Protein AF-A0A2N0R2M5-F1 (afdb_monomer)

Sequence (97 aa):
LETVAKYSPNNFCELKIHHITTSDASPDDLESFFICWERRTPKKLLSFTIIGNIEYQLHCGYNSLETLKVIEKYENLGIIKFVTKSKNEGSEEGEQF

pLDDT: mean 79.8, std 16.99, range [37.5, 97.25]

Radius of gyration: 14.02 Å; Cα contacts (8 Å, |Δi|>4): 114; chains: 1; bounding box: 34×24×42 Å

Nearest PDB structures (foldseek):
  5v8f-assembly1_E  TM=4.741E-01  e=2.824E-01  Saccharomyces cerevisiae S288C
  7ok7-assembly6_F  TM=5.080E-01  e=4.486E+00  Mus musculus
  2ksq-assembly1_A  TM=5.257E-01  e=6.659E+00  Saccharomyces cerevisiae
  1s9d-assembly1_A  TM=4.241E-01  e=4.486E+00  Bos taurus

Solvent-accessible surface area (backbone atoms only — not comparable to full-atom values): 5825 Å² total; per-residue (Å²): 105,48,64,55,43,74,69,51,58,79,81,69,40,73,50,77,46,72,60,83,61,95,84,58,83,47,43,67,51,49,49,54,23,51,57,42,39,66,69,33,79,67,73,65,59,29,41,38,31,45,35,23,64,59,73,55,51,61,72,71,43,96,57,25,63,56,34,48,53,49,50,51,54,38,36,76,68,60,46,34,46,82,46,81,40,61,75,81,69,74,88,77,85,78,84,75,134

Organism: NCBI:txid588596

Mean predicted aligned error: 8.37 Å

Structure (mmCIF, N/CA/C/O backbone):
data_AF-A0A2N0R2M5-F1
#
_entry.id   AF-A0A2N0R2M5-F1
#
loop_
_atom_site.group_PDB
_atom_site.id
_atom_site.type_symbol
_atom_site.label_atom_id
_atom_site.label_alt_id
_atom_site.label_comp_id
_atom_site.label_asym_id
_atom_site.label_entity_id
_atom_site.label_seq_id
_atom_site.pdbx_PDB_ins_code
_atom_site.Cartn_x
_atom_site.Cartn_y
_atom_site.Cartn_z
_atom_site.occupancy
_atom_site.B_iso_or_equiv
_atom_site.auth_seq_id
_atom_site.auth_comp_id
_atom_site.auth_asym_id
_atom_site.auth_atom_id
_atom_site.pdbx_PDB_model_num
ATOM 1 N N . LEU A 1 1 ? 0.581 -9.314 -2.719 1.00 83.88 1 LEU A N 1
ATOM 2 C CA . LEU A 1 1 ? 0.471 -8.326 -1.615 1.00 83.88 1 LEU A CA 1
ATOM 3 C C . LEU A 1 1 ? -0.843 -8.426 -0.835 1.00 83.88 1 LEU A C 1
ATOM 5 O O . LEU A 1 1 ? -0.827 -8.230 0.374 1.00 83.88 1 LEU A O 1
ATOM 9 N N . GLU A 1 2 ? -1.963 -8.794 -1.464 1.00 85.50 2 GLU A N 1
ATOM 10 C CA . GLU A 1 2 ? -3.265 -8.914 -0.780 1.00 85.50 2 GLU A CA 1
ATOM 11 C C . GLU A 1 2 ? -3.271 -9.777 0.489 1.00 85.50 2 GLU A C 1
ATOM 13 O O . GLU A 1 2 ? -3.969 -9.447 1.445 1.00 85.50 2 GLU A O 1
ATOM 18 N N . THR A 1 3 ? -2.489 -10.861 0.531 1.00 88.81 3 THR A N 1
ATOM 19 C CA . THR A 1 3 ? -2.365 -11.723 1.719 1.00 88.81 3 THR A CA 1
ATOM 20 C C . THR A 1 3 ? -1.945 -10.927 2.955 1.00 88.81 3 THR A C 1
ATOM 22 O O . THR A 1 3 ? -2.490 -11.141 4.033 1.00 88.81 3 THR A O 1
ATOM 25 N N . VAL A 1 4 ? -1.042 -9.954 2.796 1.00 89.06 4 VAL A N 1
ATOM 26 C CA . VAL A 1 4 ? -0.615 -9.063 3.885 1.00 89.06 4 VAL A CA 1
ATOM 27 C C . VAL A 1 4 ? -1.793 -8.204 4.351 1.00 89.06 4 VAL A C 1
ATOM 29 O O . VAL A 1 4 ? -2.063 -8.108 5.541 1.00 89.06 4 VAL A O 1
ATOM 32 N N . ALA A 1 5 ? -2.565 -7.623 3.432 1.00 89.56 5 ALA A N 1
ATOM 33 C CA . ALA A 1 5 ? -3.732 -6.827 3.813 1.00 89.56 5 ALA A CA 1
ATOM 34 C C . ALA A 1 5 ? -4.813 -7.667 4.525 1.00 89.56 5 ALA A C 1
ATOM 36 O O . ALA A 1 5 ? -5.432 -7.194 5.478 1.00 89.56 5 ALA A O 1
ATOM 37 N N . LYS A 1 6 ? -5.024 -8.914 4.086 1.00 90.00 6 LYS A N 1
ATOM 38 C CA . LYS A 1 6 ? -6.084 -9.801 4.590 1.00 90.00 6 LYS A CA 1
ATOM 39 C C . LYS A 1 6 ? -5.747 -10.456 5.929 1.00 90.00 6 LYS A C 1
ATOM 41 O O . LYS A 1 6 ? -6.631 -10.582 6.769 1.00 90.00 6 LYS A O 1
ATOM 46 N N . TYR A 1 7 ? -4.499 -10.877 6.122 1.00 92.00 7 TYR A N 1
ATOM 47 C CA . TYR A 1 7 ? -4.127 -11.756 7.235 1.00 92.00 7 TYR A CA 1
ATOM 48 C C . TYR A 1 7 ? -3.148 -11.134 8.231 1.00 92.00 7 TYR A C 1
ATOM 50 O O . TYR A 1 7 ? -2.910 -11.726 9.283 1.00 92.00 7 TYR A O 1
ATOM 58 N N . SER A 1 8 ? -2.594 -9.949 7.953 1.00 91.25 8 SER A N 1
ATOM 59 C CA . SER A 1 8 ? -1.730 -9.292 8.932 1.00 91.25 8 SER A CA 1
ATOM 60 C C . SER A 1 8 ? -2.505 -8.876 10.189 1.00 91.25 8 SER A C 1
ATOM 62 O O . SER A 1 8 ? -3.654 -8.426 10.089 1.00 91.25 8 SER A O 1
ATOM 64 N N . PRO A 1 9 ? -1.861 -8.926 11.369 1.00 91.62 9 PRO A N 1
ATOM 65 C CA . PRO A 1 9 ? -2.435 -8.457 12.624 1.00 91.62 9 PRO A CA 1
ATOM 66 C C . PRO A 1 9 ? -2.974 -7.020 12.565 1.00 91.62 9 PRO A C 1
ATOM 68 O O . PRO A 1 9 ? -2.480 -6.173 11.819 1.00 91.62 9 PRO A O 1
ATOM 71 N N . ASN A 1 10 ? -3.940 -6.697 13.425 1.00 89.38 10 ASN A N 1
ATOM 72 C CA . ASN A 1 10 ? -4.566 -5.366 13.487 1.00 89.38 10 ASN A CA 1
ATOM 73 C C . ASN A 1 10 ? -3.599 -4.230 13.876 1.00 89.38 10 ASN A C 1
ATOM 75 O O . ASN A 1 10 ? -3.909 -3.051 13.696 1.00 89.38 10 ASN A O 1
ATOM 79 N N . ASN A 1 11 ? -2.437 -4.546 14.450 1.00 90.31 11 ASN A N 1
ATOM 80 C CA . ASN A 1 11 ? -1.369 -3.584 14.730 1.00 90.31 11 ASN A CA 1
ATOM 81 C C . ASN A 1 11 ? -0.386 -3.403 13.565 1.00 90.31 11 ASN A C 1
ATOM 83 O O . ASN A 1 11 ? 0.389 -2.457 13.601 1.00 90.31 11 ASN A O 1
ATOM 87 N N . PHE A 1 12 ? -0.455 -4.234 12.524 1.00 93.38 12 PHE A N 1
ATOM 88 C CA . PHE A 1 12 ? 0.380 -4.101 11.338 1.00 93.38 12 PHE A CA 1
ATOM 89 C C . PHE A 1 12 ? -0.010 -2.849 10.545 1.00 93.38 12 PHE A C 1
ATOM 91 O O . PHE A 1 12 ? -1.125 -2.765 10.017 1.00 93.38 12 PHE A O 1
ATOM 98 N N . CYS A 1 13 ? 0.909 -1.889 10.466 1.00 93.25 13 CYS A N 1
ATOM 99 C CA . CYS A 1 13 ? 0.722 -0.610 9.779 1.00 93.25 13 CYS A CA 1
ATOM 100 C C . CYS A 1 13 ? 1.948 -0.151 8.980 1.00 93.25 13 CYS A C 1
ATOM 102 O O . CYS A 1 13 ? 1.947 0.970 8.485 1.00 93.25 13 CYS A O 1
ATOM 104 N N . GLU A 1 14 ? 2.973 -0.990 8.825 1.00 94.50 14 GLU A N 1
ATOM 105 C CA . GLU A 1 14 ? 4.173 -0.663 8.055 1.00 94.50 14 GLU A CA 1
ATOM 106 C C . GLU A 1 14 ? 4.505 -1.785 7.072 1.00 94.50 14 GLU A C 1
ATOM 108 O O . GLU A 1 14 ? 4.550 -2.952 7.451 1.00 94.50 14 GLU A O 1
ATOM 113 N N . LEU A 1 15 ? 4.757 -1.425 5.814 1.00 91.75 15 LEU A N 1
ATOM 114 C CA . LEU A 1 15 ? 5.218 -2.330 4.771 1.00 91.75 15 LEU A CA 1
ATOM 115 C C . LEU A 1 15 ? 6.408 -1.704 4.041 1.00 91.75 15 LEU A C 1
ATOM 117 O O . LEU A 1 15 ? 6.296 -0.629 3.451 1.00 91.75 15 LEU A O 1
ATOM 121 N N . LYS A 1 16 ? 7.536 -2.415 4.052 1.00 89.75 16 LYS A N 1
ATOM 122 C CA . LYS A 1 16 ? 8.759 -2.056 3.332 1.00 89.75 16 LYS A CA 1
ATOM 123 C C . LYS A 1 16 ? 8.967 -3.045 2.189 1.00 89.75 16 LYS A C 1
ATOM 125 O O . LYS A 1 16 ? 9.064 -4.245 2.433 1.00 89.75 16 LYS A O 1
ATOM 130 N N . ILE A 1 17 ? 9.031 -2.555 0.955 1.00 83.50 17 ILE A N 1
ATOM 131 C CA . ILE A 1 17 ? 9.369 -3.357 -0.223 1.00 83.50 17 ILE A CA 1
ATOM 132 C C . ILE A 1 17 ? 10.815 -3.062 -0.601 1.00 83.50 17 ILE A C 1
ATOM 134 O O . ILE A 1 17 ? 11.179 -1.923 -0.888 1.00 83.50 17 ILE A O 1
ATOM 138 N N . HIS A 1 18 ? 11.644 -4.102 -0.592 1.00 79.19 18 HIS A N 1
ATOM 139 C CA . HIS A 1 18 ? 13.002 -4.034 -1.111 1.00 79.19 18 HIS A CA 1
ATOM 140 C C . HIS A 1 18 ? 12.968 -4.372 -2.597 1.00 79.19 18 HIS A C 1
ATOM 142 O O . HIS A 1 18 ? 12.807 -5.532 -2.973 1.00 79.19 18 HIS A O 1
ATOM 148 N N . HIS A 1 19 ? 13.135 -3.352 -3.430 1.00 69.00 19 HIS A N 1
ATOM 149 C CA . HIS A 1 19 ? 13.115 -3.488 -4.879 1.00 69.00 19 HIS A CA 1
ATOM 150 C C . HIS A 1 19 ? 14.488 -3.999 -5.333 1.00 69.00 19 HIS A C 1
ATOM 152 O O . HIS A 1 19 ? 15.428 -3.233 -5.567 1.00 69.00 19 HIS A O 1
ATOM 158 N N . ILE A 1 20 ? 14.621 -5.329 -5.371 1.00 54.44 20 ILE A N 1
ATOM 159 C CA . ILE A 1 20 ? 15.873 -6.039 -5.677 1.00 54.44 20 ILE A CA 1
ATOM 160 C C . ILE A 1 20 ? 15.976 -6.357 -7.184 1.00 54.44 20 ILE A C 1
ATOM 162 O O . ILE A 1 20 ? 17.095 -6.455 -7.683 1.00 54.44 20 ILE A O 1
ATOM 166 N N . THR A 1 21 ? 14.862 -6.467 -7.936 1.00 51.16 21 THR A N 1
ATOM 167 C CA . THR A 1 21 ? 14.863 -6.828 -9.380 1.00 51.16 21 THR A CA 1
ATOM 168 C C . THR A 1 21 ? 13.691 -6.218 -10.175 1.00 51.16 21 THR A C 1
ATOM 170 O O . THR A 1 21 ? 12.887 -5.492 -9.621 1.00 51.16 21 THR A O 1
ATOM 173 N N . THR A 1 22 ? 13.588 -6.488 -11.484 1.00 52.78 22 THR A N 1
ATOM 174 C CA . THR A 1 22 ? 12.533 -5.997 -12.407 1.00 52.78 22 THR A CA 1
ATOM 175 C C . THR A 1 22 ? 11.162 -6.677 -12.248 1.00 52.78 22 THR A C 1
ATOM 177 O O . THR A 1 22 ? 10.239 -6.360 -12.992 1.00 52.78 22 THR A O 1
ATOM 180 N N . SER A 1 23 ? 11.026 -7.614 -11.304 1.00 54.03 23 SER A N 1
ATOM 181 C CA . SER A 1 23 ? 9.803 -8.381 -11.006 1.00 54.03 23 SER A CA 1
ATOM 182 C C . SER A 1 23 ? 9.023 -7.789 -9.822 1.00 54.03 23 SER A C 1
ATOM 184 O O . SER A 1 23 ? 8.413 -8.512 -9.029 1.00 54.03 23 SER A O 1
ATOM 186 N N . ASP A 1 24 ? 9.095 -6.478 -9.657 1.00 63.78 24 ASP A N 1
ATOM 187 C CA . ASP A 1 24 ? 8.409 -5.789 -8.577 1.00 63.78 24 ASP A CA 1
ATOM 188 C C . ASP A 1 24 ? 6.896 -5.713 -8.833 1.00 63.78 24 ASP A C 1
ATOM 190 O O . ASP A 1 24 ? 6.433 -5.895 -9.961 1.00 63.78 24 ASP A O 1
ATOM 194 N N . ALA A 1 25 ? 6.123 -5.519 -7.757 1.00 70.00 25 ALA A N 1
ATOM 195 C CA . ALA A 1 25 ? 4.661 -5.515 -7.801 1.00 70.00 25 ALA A CA 1
ATOM 196 C C . ALA A 1 25 ? 4.149 -4.606 -8.928 1.00 70.00 25 ALA A C 1
ATOM 198 O O . ALA A 1 25 ? 4.541 -3.438 -9.016 1.00 70.00 25 ALA A O 1
ATOM 199 N N . SER A 1 26 ? 3.278 -5.146 -9.784 1.00 81.75 26 SER A N 1
ATOM 200 C CA . SER A 1 26 ? 2.684 -4.363 -10.864 1.00 81.75 26 SER A CA 1
ATOM 201 C C . SER A 1 26 ? 1.816 -3.226 -10.296 1.00 81.75 26 SER A C 1
ATOM 203 O O . SER A 1 26 ? 1.358 -3.315 -9.148 1.00 81.75 26 SER A O 1
ATOM 205 N N . PRO A 1 27 ? 1.550 -2.163 -11.078 1.00 85.12 27 PRO A N 1
ATOM 206 C CA . PRO A 1 27 ? 0.600 -1.126 -10.680 1.00 85.12 27 PRO A CA 1
ATOM 207 C C . PRO A 1 27 ? -0.754 -1.717 -10.252 1.00 85.12 27 PRO A C 1
ATOM 209 O O . PRO A 1 27 ? -1.304 -1.309 -9.231 1.00 85.12 27 PRO A O 1
ATOM 212 N N . ASP A 1 28 ? -1.235 -2.741 -10.964 1.00 89.25 28 ASP A N 1
ATOM 213 C CA . ASP A 1 28 ? -2.494 -3.437 -10.671 1.00 89.25 28 ASP A CA 1
ATOM 214 C C . ASP A 1 28 ? -2.446 -4.234 -9.356 1.00 89.25 28 ASP A C 1
ATOM 216 O O . ASP A 1 28 ? -3.418 -4.250 -8.591 1.00 89.25 28 ASP A O 1
ATOM 220 N N . ASP A 1 29 ? -1.309 -4.867 -9.047 1.00 88.56 29 ASP A N 1
ATOM 221 C CA . ASP A 1 29 ? -1.110 -5.565 -7.772 1.00 88.56 29 ASP A CA 1
ATOM 222 C C . ASP A 1 29 ? -1.104 -4.588 -6.591 1.00 88.56 29 ASP A C 1
ATOM 224 O O . ASP A 1 29 ? -1.632 -4.903 -5.517 1.00 88.56 29 ASP A O 1
ATOM 228 N N . LEU A 1 30 ? -0.501 -3.407 -6.772 1.00 90.06 30 LEU A N 1
ATOM 229 C CA . LEU A 1 30 ? -0.478 -2.342 -5.768 1.00 90.06 30 LEU A CA 1
ATOM 230 C C . LEU A 1 30 ? -1.863 -1.726 -5.575 1.00 90.06 30 LEU A C 1
ATOM 232 O O . LEU A 1 30 ? -2.298 -1.570 -4.437 1.00 90.06 30 LEU A O 1
ATOM 236 N N . GLU A 1 31 ? -2.579 -1.448 -6.663 1.00 94.19 31 GLU A N 1
ATOM 237 C CA . GLU A 1 31 ? -3.960 -0.964 -6.634 1.00 94.19 31 GLU A CA 1
ATOM 238 C C . GLU A 1 31 ? -4.852 -1.948 -5.858 1.00 94.19 31 GLU A C 1
ATOM 240 O O . GLU A 1 31 ? -5.511 -1.574 -4.885 1.00 94.19 31 GLU A O 1
ATOM 245 N N . SER A 1 32 ? -4.797 -3.235 -6.211 1.00 94.25 32 SER A N 1
ATOM 246 C CA . SER A 1 32 ? -5.565 -4.293 -5.539 1.00 94.25 32 SER A CA 1
ATOM 247 C C . SER A 1 32 ? -5.197 -4.418 -4.057 1.00 94.25 32 SER A C 1
ATOM 249 O O . SER A 1 32 ? -6.065 -4.584 -3.190 1.00 94.25 32 SER A O 1
ATOM 251 N N . PHE A 1 33 ? -3.907 -4.287 -3.736 1.00 93.94 33 PHE A N 1
ATOM 252 C CA . PHE A 1 33 ? -3.430 -4.270 -2.360 1.00 93.94 33 PHE A CA 1
ATOM 253 C C . PHE A 1 33 ? -3.967 -3.078 -1.561 1.00 93.94 33 PHE A C 1
ATOM 255 O O . PHE A 1 33 ? -4.461 -3.292 -0.452 1.00 93.94 33 PHE A O 1
ATOM 262 N N . PHE A 1 34 ? -3.916 -1.854 -2.091 1.00 94.94 34 PHE A N 1
ATOM 263 C CA . PHE A 1 34 ? -4.397 -0.668 -1.379 1.00 94.94 34 PHE A CA 1
ATOM 264 C C . PHE A 1 34 ? -5.919 -0.683 -1.186 1.00 94.94 34 PHE A C 1
ATOM 266 O O . PHE A 1 34 ? -6.386 -0.331 -0.103 1.00 94.94 34 PHE A O 1
ATOM 273 N N . ILE A 1 35 ? -6.687 -1.210 -2.149 1.00 95.25 35 ILE A N 1
ATOM 274 C CA . ILE A 1 35 ? -8.131 -1.464 -1.982 1.00 95.25 35 ILE A CA 1
ATOM 275 C C . ILE A 1 35 ? -8.380 -2.453 -0.837 1.00 95.25 35 ILE A C 1
ATOM 277 O O . ILE A 1 35 ? -9.265 -2.251 0.000 1.00 95.25 35 ILE A O 1
ATOM 281 N N . CYS A 1 36 ? -7.608 -3.543 -0.774 1.00 94.19 36 CYS A N 1
ATOM 282 C CA .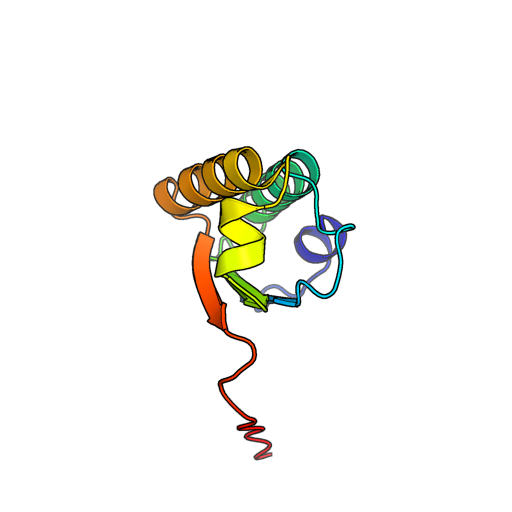 CYS A 1 36 ? -7.708 -4.487 0.339 1.00 94.19 36 CYS A CA 1
ATOM 283 C C . CYS A 1 36 ? -7.326 -3.827 1.669 1.00 94.19 36 CYS A C 1
ATOM 285 O O . CYS A 1 36 ? -7.953 -4.103 2.691 1.00 94.19 36 CYS A O 1
ATOM 287 N N . TRP A 1 37 ? -6.316 -2.957 1.658 1.00 95.19 37 TRP A N 1
ATOM 288 C CA . TRP A 1 37 ? -5.844 -2.255 2.842 1.00 95.19 37 TRP A CA 1
ATOM 289 C C . TRP A 1 37 ? -6.881 -1.273 3.398 1.00 95.19 37 TRP A C 1
ATOM 291 O O . TRP A 1 37 ? -7.155 -1.288 4.597 1.00 95.19 37 TRP A O 1
ATOM 301 N N . GLU A 1 38 ? -7.517 -0.476 2.536 1.00 94.06 38 GLU A N 1
ATOM 302 C CA . GLU A 1 38 ? -8.585 0.466 2.901 1.00 94.06 38 GLU A CA 1
ATOM 303 C C . GLU A 1 38 ? -9.757 -0.227 3.623 1.00 94.06 38 GLU A C 1
ATOM 305 O O . GLU A 1 38 ? -10.392 0.338 4.520 1.00 94.06 38 GLU A O 1
ATOM 310 N N . ARG A 1 39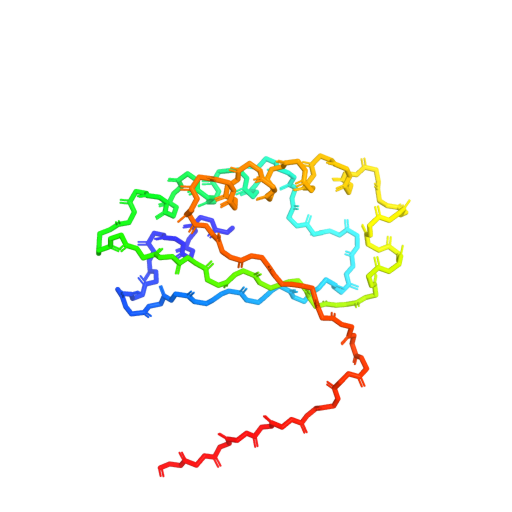 ? -10.030 -1.483 3.252 1.00 92.81 39 ARG A N 1
ATOM 311 C CA . ARG A 1 39 ? -11.115 -2.308 3.803 1.00 92.81 39 ARG A CA 1
ATOM 312 C C . ARG A 1 39 ? -10.781 -2.965 5.145 1.00 92.81 39 ARG A C 1
ATOM 314 O O . ARG A 1 39 ? -11.657 -3.601 5.733 1.00 92.81 39 ARG A O 1
ATOM 321 N N . ARG A 1 40 ? -9.549 -2.838 5.651 1.00 92.88 40 ARG A N 1
ATOM 322 C CA . ARG A 1 40 ? -9.154 -3.443 6.932 1.00 92.88 40 ARG A CA 1
ATOM 323 C C . ARG A 1 40 ? -9.906 -2.815 8.102 1.00 92.88 40 ARG A C 1
ATOM 325 O O . ARG A 1 40 ? -10.189 -1.619 8.131 1.00 92.88 40 ARG A O 1
ATOM 332 N N . THR A 1 41 ? -10.187 -3.644 9.103 1.00 90.38 41 THR A N 1
ATOM 333 C CA . THR A 1 41 ? -10.732 -3.218 10.395 1.00 90.38 41 THR A CA 1
ATOM 334 C C . THR A 1 41 ? -9.761 -3.653 11.496 1.00 90.38 41 THR A C 1
ATOM 336 O O . THR A 1 41 ? -9.530 -4.853 11.630 1.00 90.38 41 THR A O 1
ATOM 339 N N . PRO A 1 42 ? -9.189 -2.726 12.284 1.00 87.69 42 PRO A N 1
ATOM 340 C CA . PRO A 1 42 ? -9.387 -1.275 12.236 1.00 87.69 42 PRO A CA 1
ATOM 341 C C . PRO A 1 42 ? -8.725 -0.625 11.010 1.00 87.69 42 PRO A C 1
ATOM 343 O O . PRO A 1 42 ? -7.671 -1.074 10.557 1.00 87.69 42 PRO A O 1
ATOM 346 N N . LYS A 1 43 ? -9.317 0.471 10.516 1.00 88.81 43 LYS A N 1
ATOM 347 C CA . LYS A 1 43 ? -8.701 1.304 9.475 1.00 88.81 43 LYS A CA 1
ATOM 348 C C . LYS A 1 43 ? -7.459 1.984 10.046 1.00 88.81 43 LYS A C 1
ATOM 350 O O . LYS A 1 43 ? -7.550 2.697 11.045 1.00 88.81 43 LYS A O 1
ATOM 355 N N . LYS A 1 44 ? -6.303 1.754 9.423 1.00 91.25 44 LYS A N 1
ATOM 356 C CA . LYS A 1 44 ? -5.020 2.356 9.804 1.00 91.25 44 LYS A CA 1
ATOM 357 C C . LYS A 1 44 ? -4.281 2.848 8.573 1.00 91.25 44 LYS A C 1
ATOM 359 O O . LYS A 1 44 ? -4.242 2.148 7.563 1.00 91.25 44 LYS A O 1
ATOM 364 N N . LEU A 1 45 ? -3.659 4.015 8.705 1.00 95.25 45 LEU A N 1
ATOM 365 C CA . LEU A 1 45 ? -2.728 4.543 7.716 1.00 95.25 45 LEU A CA 1
ATOM 366 C C . LEU A 1 45 ? -1.568 3.553 7.534 1.00 95.25 45 LEU A C 1
ATOM 368 O O . LEU A 1 45 ? -0.946 3.150 8.521 1.00 95.25 45 LEU A O 1
ATOM 372 N N . LEU A 1 46 ? -1.296 3.152 6.293 1.00 96.12 46 LEU A N 1
ATOM 373 C CA . LEU A 1 46 ? -0.130 2.334 5.968 1.00 96.12 46 LEU A CA 1
ATOM 374 C C . LEU A 1 46 ? 1.102 3.220 5.791 1.00 96.12 46 LEU A C 1
ATOM 376 O O . LEU A 1 46 ? 1.131 4.065 4.905 1.00 96.12 46 LEU A O 1
ATOM 380 N N . SER A 1 47 ? 2.155 2.971 6.556 1.00 95.94 47 SER A N 1
ATOM 381 C CA . SER A 1 47 ? 3.503 3.419 6.212 1.00 95.94 47 SER A CA 1
ATOM 382 C C . SER A 1 47 ? 4.035 2.517 5.097 1.00 95.94 47 SER A C 1
ATOM 384 O O . SER A 1 47 ? 4.341 1.349 5.340 1.00 95.94 47 SER A O 1
ATOM 386 N N . PHE A 1 48 ? 4.080 3.021 3.865 1.00 92.50 48 PHE A N 1
ATOM 387 C CA . PHE A 1 48 ? 4.535 2.274 2.695 1.00 92.50 48 PHE A CA 1
ATOM 388 C C . PHE A 1 48 ? 5.899 2.799 2.256 1.00 92.50 48 PHE A C 1
ATOM 390 O O . PHE A 1 48 ? 6.037 3.968 1.908 1.00 92.50 48 PHE A O 1
ATOM 397 N N . THR A 1 49 ? 6.926 1.952 2.301 1.00 89.69 49 THR A N 1
ATOM 398 C CA . THR A 1 49 ? 8.291 2.350 1.936 1.00 89.69 49 THR A CA 1
ATOM 399 C C . THR A 1 49 ? 8.840 1.483 0.815 1.00 89.69 49 THR A C 1
ATOM 401 O O . THR A 1 49 ? 8.816 0.258 0.923 1.00 89.69 49 THR A O 1
ATOM 404 N N . ILE A 1 50 ? 9.407 2.105 -0.219 1.00 84.81 50 ILE A N 1
ATOM 405 C CA . ILE A 1 50 ? 10.197 1.407 -1.241 1.00 84.81 50 ILE A CA 1
ATOM 406 C C . ILE A 1 50 ? 11.679 1.685 -0.987 1.00 84.81 50 ILE A C 1
ATOM 408 O O . ILE A 1 50 ? 12.093 2.835 -0.826 1.00 84.81 50 ILE A O 1
ATOM 412 N N . ILE A 1 51 ? 12.472 0.616 -0.915 1.00 84.56 51 ILE A N 1
ATOM 413 C CA . ILE A 1 51 ? 13.903 0.659 -0.615 1.00 84.56 51 ILE A CA 1
ATOM 414 C C . ILE A 1 51 ? 14.684 0.144 -1.825 1.00 84.56 51 ILE A C 1
ATOM 416 O O . ILE A 1 51 ? 14.528 -1.013 -2.223 1.00 84.56 51 ILE A O 1
ATOM 420 N N . GLY A 1 52 ? 15.572 0.971 -2.382 1.00 78.06 52 GLY A N 1
ATOM 421 C CA . GLY A 1 52 ? 16.496 0.556 -3.438 1.00 78.06 52 GLY A CA 1
ATOM 422 C C . GLY A 1 52 ? 17.135 1.714 -4.209 1.00 78.06 52 GLY A C 1
ATOM 423 O O . GLY A 1 52 ? 17.348 2.789 -3.655 1.00 78.06 52 GLY A O 1
ATOM 424 N N . ASN A 1 53 ? 17.527 1.482 -5.467 1.00 73.56 53 ASN A N 1
ATOM 425 C CA . ASN A 1 53 ? 18.110 2.528 -6.311 1.00 73.56 53 ASN A CA 1
ATOM 426 C C . ASN A 1 53 ? 16.989 3.373 -6.935 1.00 73.56 53 ASN A C 1
ATOM 428 O O . ASN A 1 53 ? 16.438 3.022 -7.977 1.00 73.56 53 ASN A O 1
ATOM 432 N N . ILE A 1 54 ? 16.672 4.478 -6.262 1.00 64.31 54 ILE A N 1
ATOM 433 C CA . ILE A 1 54 ? 15.563 5.385 -6.581 1.00 64.31 54 ILE A CA 1
ATOM 434 C C . ILE A 1 54 ? 15.648 5.917 -8.021 1.00 64.31 54 ILE A C 1
ATOM 436 O O . ILE A 1 54 ? 14.633 5.985 -8.710 1.00 64.31 54 ILE A O 1
ATOM 440 N N . GLU A 1 55 ? 16.850 6.241 -8.500 1.00 62.34 55 GLU A N 1
ATOM 441 C CA . GLU A 1 55 ? 17.063 6.835 -9.825 1.00 62.34 55 GLU A CA 1
ATOM 442 C C . GLU A 1 55 ? 16.728 5.840 -10.946 1.00 62.34 55 GLU A C 1
ATOM 444 O O . GLU A 1 55 ? 16.053 6.181 -11.914 1.00 62.34 55 GLU A O 1
ATOM 449 N N . TYR A 1 56 ? 17.089 4.567 -10.761 1.00 62.91 56 TYR A N 1
ATOM 450 C CA . TYR A 1 56 ? 16.714 3.495 -11.684 1.00 62.91 56 TYR A CA 1
ATOM 451 C C . TYR A 1 56 ? 15.223 3.126 -11.579 1.00 62.91 56 TYR A C 1
ATOM 453 O O . TYR A 1 56 ? 14.581 2.812 -12.579 1.00 62.91 56 TYR A O 1
ATOM 461 N N . GLN A 1 57 ? 14.654 3.182 -10.374 1.00 61.12 57 GLN A N 1
ATOM 462 C CA . GLN A 1 57 ? 13.276 2.756 -10.102 1.00 61.12 57 GLN A CA 1
ATOM 463 C C . GLN A 1 57 ? 12.225 3.750 -10.594 1.00 61.12 57 GLN A C 1
ATOM 465 O O . GLN A 1 57 ? 11.196 3.331 -11.118 1.00 61.12 57 GLN A O 1
ATOM 470 N N . LEU A 1 58 ? 12.477 5.054 -10.458 1.00 60.25 58 LEU A N 1
ATOM 471 C CA . LEU A 1 58 ? 11.547 6.092 -10.906 1.00 60.25 58 LEU A CA 1
ATOM 472 C C . LEU A 1 58 ? 11.630 6.323 -12.420 1.00 60.25 58 LEU A C 1
ATOM 474 O O . LEU A 1 58 ? 10.600 6.559 -13.051 1.00 60.25 58 LEU A O 1
ATOM 478 N N . HIS A 1 59 ? 12.824 6.222 -13.016 1.00 56.41 59 HIS A N 1
ATOM 479 C CA . HIS A 1 59 ? 13.053 6.689 -14.387 1.00 56.41 59 HIS A CA 1
ATOM 480 C C . HIS A 1 59 ? 13.253 5.594 -15.446 1.00 56.41 59 HIS A C 1
ATOM 482 O O . HIS A 1 59 ? 13.058 5.886 -16.624 1.00 56.41 59 HIS A O 1
ATOM 488 N N . CYS A 1 60 ? 13.604 4.355 -15.078 1.00 53.53 60 CYS A N 1
ATOM 489 C CA . CYS A 1 60 ? 13.998 3.332 -16.063 1.00 53.53 60 CYS A CA 1
ATOM 490 C C . CYS A 1 60 ? 13.020 2.150 -16.214 1.00 53.53 60 CYS A C 1
ATOM 492 O O . CYS A 1 60 ? 13.257 1.278 -17.051 1.00 53.53 60 CYS A O 1
ATOM 494 N N . GLY A 1 61 ? 11.929 2.088 -15.442 1.00 59.25 61 GLY A N 1
ATOM 495 C CA . GLY A 1 61 ? 10.936 1.010 -15.528 1.00 59.25 61 GLY A CA 1
ATOM 496 C C . GLY A 1 61 ? 9.717 1.386 -16.377 1.00 59.25 61 GLY A C 1
ATOM 497 O O . GLY A 1 61 ? 9.096 2.409 -16.124 1.00 59.25 61 GLY A O 1
ATOM 498 N N . TYR A 1 62 ? 9.304 0.537 -17.327 1.00 50.81 62 TYR A N 1
ATOM 499 C CA . TYR A 1 62 ? 8.090 0.742 -18.148 1.00 50.81 62 TYR A CA 1
ATOM 500 C C . TYR A 1 62 ? 6.816 0.958 -17.299 1.00 50.81 62 TYR A C 1
ATOM 502 O O . TYR A 1 62 ? 5.931 1.709 -17.692 1.00 50.81 62 TYR A O 1
ATOM 510 N N . ASN A 1 63 ? 6.777 0.385 -16.090 1.00 64.38 63 ASN A N 1
ATOM 511 C CA . ASN A 1 63 ? 5.659 0.495 -15.147 1.00 64.38 63 ASN A CA 1
ATOM 512 C C . ASN A 1 63 ? 5.864 1.567 -14.057 1.00 64.38 63 ASN A C 1
ATOM 514 O O . ASN A 1 63 ? 4.997 1.729 -13.201 1.00 64.38 63 ASN A O 1
ATOM 518 N N . SER A 1 64 ? 6.990 2.297 -14.042 1.00 71.81 64 SER A N 1
ATOM 519 C CA . SER A 1 64 ? 7.322 3.196 -12.924 1.00 71.81 64 SER A CA 1
ATOM 520 C C . SER A 1 64 ? 6.344 4.366 -12.808 1.00 71.81 64 SER A C 1
ATOM 522 O O . SER A 1 64 ? 5.898 4.690 -11.709 1.00 71.81 64 SER A O 1
ATOM 524 N N . LEU A 1 65 ? 5.944 4.962 -13.935 1.00 78.56 65 LEU A N 1
ATOM 525 C CA . LEU A 1 65 ? 5.003 6.084 -13.952 1.00 78.56 65 LEU A CA 1
ATOM 526 C C . LEU A 1 65 ? 3.597 5.671 -13.493 1.00 78.56 65 LEU A C 1
ATOM 528 O O . LEU A 1 65 ? 2.940 6.420 -12.775 1.00 78.56 65 LEU A O 1
ATOM 532 N N . GLU A 1 66 ? 3.124 4.498 -13.910 1.00 84.50 66 GLU A N 1
ATOM 533 C CA . GLU A 1 66 ? 1.812 3.978 -13.508 1.00 84.50 66 GLU A CA 1
ATOM 534 C C . GLU A 1 66 ? 1.794 3.608 -12.026 1.00 84.50 66 GLU A C 1
ATOM 536 O O . GLU A 1 66 ? 0.886 4.019 -11.305 1.00 84.50 66 GLU A O 1
ATOM 541 N N . THR A 1 67 ? 2.845 2.943 -11.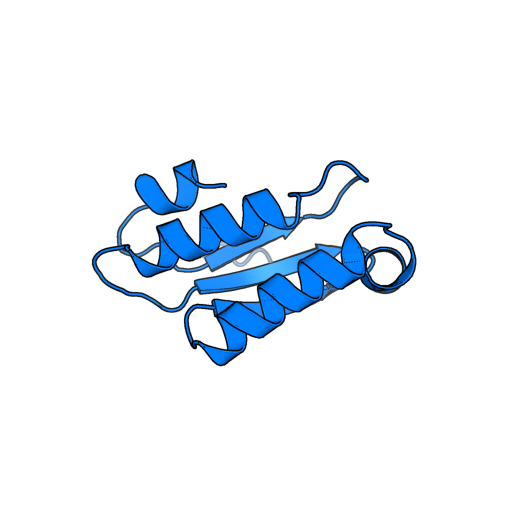544 1.00 84.44 67 THR A N 1
ATOM 542 C CA . THR A 1 67 ? 3.029 2.657 -10.118 1.00 84.44 67 THR A CA 1
ATOM 543 C C . THR A 1 67 ? 3.014 3.938 -9.282 1.00 84.44 67 THR A C 1
ATOM 545 O O . THR A 1 67 ? 2.332 3.989 -8.259 1.00 84.44 67 THR A O 1
ATOM 548 N N . LEU A 1 68 ? 3.702 5.000 -9.720 1.00 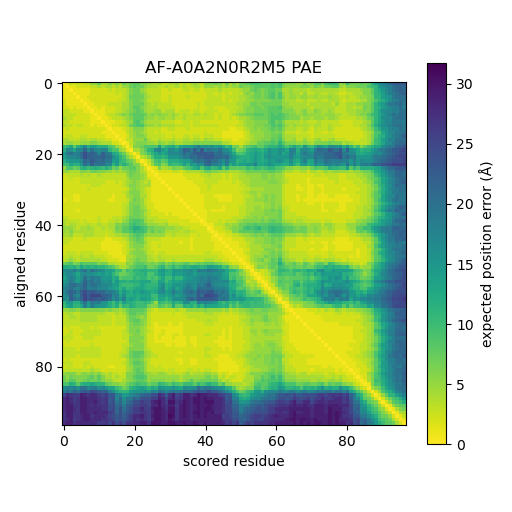84.69 68 LEU A N 1
ATOM 549 C CA . LEU A 1 68 ? 3.696 6.285 -9.013 1.00 84.69 68 LEU A CA 1
ATOM 550 C C . LEU A 1 68 ? 2.312 6.929 -8.974 1.00 84.69 68 LEU A C 1
ATOM 552 O O . LEU A 1 68 ? 1.921 7.426 -7.924 1.00 84.69 68 LEU A O 1
ATOM 556 N N . LYS A 1 69 ? 1.549 6.876 -10.071 1.00 90.44 69 LYS A N 1
ATOM 557 C CA . LYS A 1 69 ? 0.169 7.390 -10.100 1.00 90.44 69 LYS A CA 1
ATOM 558 C C . LYS A 1 69 ? -0.734 6.657 -9.113 1.00 90.44 69 LYS A C 1
ATOM 560 O O . LYS A 1 69 ? -1.553 7.290 -8.450 1.00 90.44 69 LYS A O 1
ATOM 565 N N . VAL A 1 70 ? -0.588 5.335 -9.006 1.00 92.50 70 VAL A N 1
ATOM 566 C CA . VAL A 1 70 ? -1.315 4.536 -8.011 1.00 92.50 70 VAL A CA 1
ATOM 567 C C . VAL A 1 70 ? -0.910 4.977 -6.602 1.00 92.50 70 VAL A C 1
ATOM 569 O O . VAL A 1 70 ? -1.773 5.306 -5.794 1.00 92.50 70 VAL A O 1
ATOM 572 N N . ILE A 1 71 ? 0.388 5.063 -6.308 1.00 91.31 71 ILE A N 1
ATOM 573 C CA . ILE A 1 71 ? 0.883 5.497 -4.992 1.00 91.31 71 ILE A CA 1
ATOM 574 C C . ILE A 1 71 ? 0.358 6.897 -4.631 1.00 91.31 71 ILE A C 1
ATOM 576 O O . ILE A 1 71 ? -0.229 7.068 -3.564 1.00 91.31 71 ILE A O 1
ATOM 580 N N . GLU A 1 72 ? 0.488 7.872 -5.533 1.00 92.94 72 GLU A N 1
ATOM 581 C CA . GLU A 1 72 ? 0.029 9.252 -5.334 1.00 92.94 72 GLU A CA 1
ATOM 582 C C . GLU A 1 72 ? -1.484 9.318 -5.081 1.00 92.94 72 GLU A C 1
ATOM 584 O O . GLU A 1 72 ? -1.945 10.015 -4.175 1.00 92.94 72 GLU A O 1
ATOM 589 N N . LYS A 1 73 ? -2.280 8.547 -5.834 1.00 96.38 73 LYS A N 1
ATOM 590 C CA . LYS A 1 73 ? -3.728 8.436 -5.619 1.00 96.38 73 LYS A CA 1
ATOM 591 C C . LYS A 1 73 ? -4.047 8.012 -4.183 1.00 96.38 73 LYS A C 1
ATOM 593 O O . LYS A 1 73 ? -4.877 8.647 -3.536 1.00 96.38 73 LYS A O 1
ATOM 598 N N . TYR A 1 74 ? -3.415 6.954 -3.678 1.00 96.19 74 TYR A N 1
ATOM 599 C CA . TYR A 1 74 ? -3.718 6.422 -2.343 1.00 96.19 74 TYR A CA 1
ATOM 600 C C . TYR A 1 74 ? -3.109 7.239 -1.200 1.00 96.19 74 TYR A C 1
ATOM 602 O O . TYR A 1 74 ? -3.647 7.228 -0.089 1.00 96.19 74 TYR A O 1
ATOM 610 N N . GLU A 1 75 ? -2.031 7.974 -1.464 1.00 95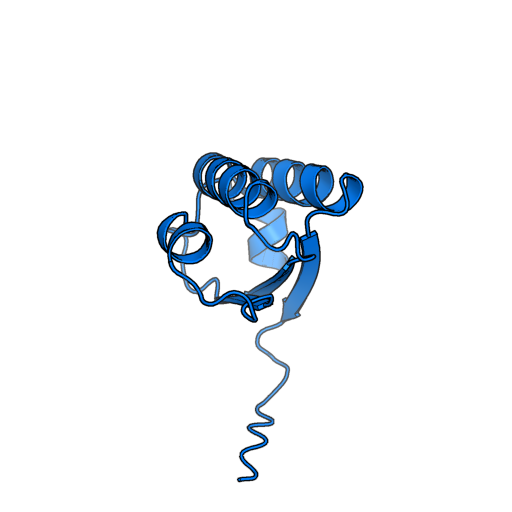.50 75 GLU A N 1
ATOM 611 C CA . GLU A 1 75 ? -1.482 8.955 -0.530 1.00 95.50 75 GLU A CA 1
ATOM 612 C C . GLU A 1 75 ? -2.430 10.152 -0.374 1.00 95.50 75 GLU A C 1
ATOM 614 O O . GLU A 1 75 ? -2.786 10.514 0.748 1.00 95.50 75 GLU A O 1
ATOM 619 N N . ASN A 1 76 ? -2.960 10.680 -1.482 1.00 97.25 76 ASN A N 1
ATOM 620 C CA . ASN A 1 76 ? -3.957 11.758 -1.472 1.00 97.25 76 ASN A CA 1
ATOM 621 C C . ASN A 1 76 ? -5.278 11.358 -0.794 1.00 97.25 76 ASN A C 1
ATOM 623 O O . ASN A 1 76 ? -5.958 12.198 -0.206 1.00 97.25 76 ASN A O 1
ATOM 627 N N . LEU A 1 77 ? -5.640 10.073 -0.841 1.00 96.62 77 LEU A N 1
ATOM 628 C CA . LEU A 1 77 ? -6.791 9.523 -0.115 1.00 96.62 77 LEU A CA 1
ATOM 629 C C . LEU A 1 77 ? -6.518 9.305 1.386 1.00 96.62 77 LEU A C 1
ATOM 631 O O . LEU A 1 77 ? -7.426 8.917 2.119 1.00 96.62 77 LEU A O 1
ATOM 635 N N . GLY A 1 78 ? -5.286 9.526 1.860 1.00 95.62 78 GLY A N 1
ATOM 636 C CA . GLY A 1 78 ? -4.897 9.309 3.255 1.00 95.62 78 GLY A CA 1
ATOM 637 C C . GLY A 1 78 ? -4.895 7.834 3.670 1.00 95.62 78 GLY A C 1
ATOM 638 O O . GLY A 1 78 ? -5.011 7.523 4.855 1.00 95.62 78 GLY A O 1
ATOM 639 N N . ILE A 1 79 ? -4.799 6.916 2.704 1.00 96.69 79 ILE A N 1
ATOM 640 C CA . ILE A 1 79 ? -4.764 5.466 2.947 1.00 96.69 79 ILE A CA 1
ATOM 641 C C . ILE A 1 79 ? -3.331 5.023 3.243 1.00 96.69 79 ILE A C 1
ATOM 643 O O . ILE A 1 79 ? -3.103 4.167 4.106 1.00 96.69 79 ILE A O 1
ATOM 647 N N . ILE A 1 80 ? -2.366 5.645 2.567 1.00 95.94 80 ILE A N 1
ATOM 648 C CA . ILE A 1 80 ? -0.942 5.391 2.758 1.00 95.94 80 ILE A CA 1
ATOM 649 C C . ILE A 1 80 ? -0.179 6.684 3.044 1.00 95.94 80 ILE A C 1
ATOM 651 O O . ILE A 1 80 ? -0.626 7.778 2.717 1.00 95.94 80 ILE A O 1
ATOM 655 N N . LYS A 1 81 ? 1.001 6.528 3.632 1.00 96.19 81 LYS A N 1
ATOM 656 C CA . LYS A 1 81 ? 2.076 7.513 3.664 1.00 96.19 81 LYS A CA 1
ATOM 657 C C . LYS A 1 81 ? 3.261 6.902 2.934 1.00 96.19 81 LYS A C 1
ATOM 659 O O . LYS A 1 81 ? 3.739 5.848 3.366 1.00 96.19 81 LYS A O 1
ATOM 664 N N . PHE A 1 82 ? 3.715 7.530 1.855 1.00 91.00 82 PHE A N 1
ATOM 665 C CA . PHE A 1 82 ? 4.768 6.971 1.021 1.00 91.00 82 PHE A CA 1
ATOM 666 C C . PHE A 1 82 ? 6.149 7.521 1.390 1.00 91.00 82 PHE A C 1
ATOM 668 O O . PHE A 1 82 ? 6.321 8.705 1.670 1.00 91.00 82 PHE A O 1
ATOM 675 N N . VAL A 1 83 ? 7.153 6.642 1.417 1.00 88.25 83 VAL A N 1
ATOM 676 C CA . VAL A 1 83 ? 8.555 7.006 1.656 1.00 88.25 83 VAL A CA 1
ATOM 677 C C . VAL A 1 83 ? 9.457 6.227 0.700 1.00 88.25 83 VAL A C 1
ATOM 679 O O . VAL A 1 83 ? 9.319 5.018 0.535 1.00 88.25 83 VAL A O 1
ATOM 682 N N . THR A 1 84 ? 10.441 6.893 0.106 1.00 82.69 84 THR A N 1
ATOM 683 C CA . THR A 1 84 ? 11.511 6.232 -0.654 1.00 82.69 84 THR A CA 1
ATOM 684 C C . THR A 1 84 ? 12.807 6.261 0.140 1.00 82.69 84 THR A C 1
ATOM 686 O O . THR A 1 84 ? 13.182 7.316 0.651 1.00 82.69 84 THR A O 1
ATOM 689 N N . LYS A 1 85 ? 13.522 5.134 0.218 1.00 83.12 85 LYS A 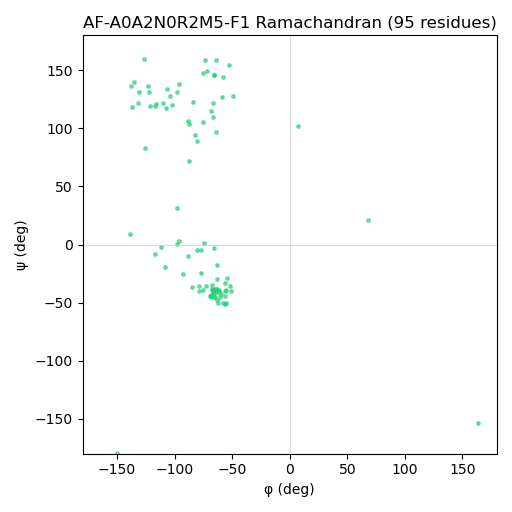N 1
ATOM 690 C CA . LYS A 1 85 ? 14.863 5.076 0.819 1.00 83.12 85 LYS A CA 1
ATOM 691 C C . LYS A 1 85 ? 15.890 4.530 -0.160 1.00 83.12 85 LYS A C 1
ATOM 693 O O . LYS A 1 85 ? 15.655 3.529 -0.837 1.00 83.12 85 LYS A O 1
ATOM 698 N N . SER A 1 86 ? 17.053 5.176 -0.198 1.00 78.12 86 SER A N 1
ATOM 699 C CA . SER A 1 86 ? 18.199 4.657 -0.941 1.00 78.12 86 SER A CA 1
ATOM 700 C C . SER A 1 86 ? 18.837 3.493 -0.175 1.00 78.12 86 SER A C 1
ATOM 702 O O . SER A 1 86 ? 18.840 3.478 1.054 1.00 78.12 86 SER A O 1
ATOM 704 N N . LYS A 1 87 ? 19.402 2.509 -0.884 1.00 66.94 87 LYS A N 1
ATOM 705 C CA . LYS A 1 87 ? 20.059 1.338 -0.265 1.00 66.94 87 LYS A CA 1
ATOM 706 C C . LYS A 1 87 ? 21.336 1.689 0.538 1.00 66.94 87 LYS A C 1
ATOM 708 O O . LYS A 1 87 ? 21.911 0.801 1.154 1.00 66.94 87 LYS A O 1
ATOM 713 N N . ASN A 1 88 ? 21.765 2.955 0.552 1.00 57.16 88 ASN A N 1
ATOM 714 C CA . ASN A 1 88 ? 23.025 3.395 1.161 1.00 57.16 88 ASN A CA 1
ATOM 715 C C . ASN A 1 88 ? 22.905 3.939 2.598 1.00 57.16 88 ASN A C 1
ATOM 717 O O . ASN A 1 88 ? 23.919 4.344 3.160 1.00 57.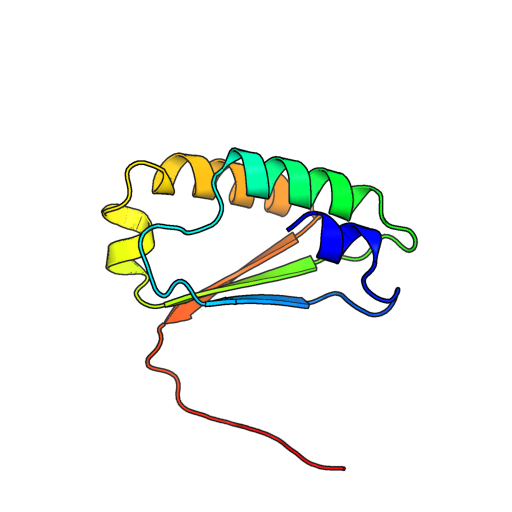16 88 ASN A O 1
ATOM 721 N N . GLU A 1 89 ? 21.725 3.927 3.222 1.00 53.06 89 GLU A N 1
ATOM 722 C CA . GLU A 1 89 ? 21.619 4.181 4.666 1.00 53.06 89 GLU A CA 1
ATOM 723 C C . GLU A 1 89 ? 21.788 2.863 5.429 1.00 53.06 89 GLU A C 1
ATOM 725 O O . GLU A 1 89 ? 20.913 1.997 5.421 1.00 53.06 89 GLU A O 1
ATOM 730 N N . GLY A 1 90 ? 22.975 2.694 6.013 1.00 45.84 90 GLY A N 1
ATOM 731 C CA . GLY A 1 90 ? 23.371 1.518 6.773 1.00 45.84 90 GLY A CA 1
ATOM 732 C C . GLY A 1 90 ? 22.449 1.213 7.956 1.00 45.84 90 GLY A C 1
ATOM 733 O O . GLY A 1 90 ? 21.939 2.105 8.622 1.00 45.84 90 GLY A O 1
ATOM 734 N N . SER A 1 91 ? 22.266 -0.088 8.176 1.00 52.22 91 SER A N 1
ATOM 735 C CA . SER A 1 91 ? 22.152 -0.757 9.476 1.00 52.22 91 SER A CA 1
ATOM 736 C C . SER A 1 91 ? 22.092 0.146 10.717 1.00 52.22 91 SER A C 1
ATOM 738 O O . SER A 1 91 ? 23.127 0.538 11.245 1.00 52.22 91 SER A O 1
ATOM 740 N N . GLU A 1 92 ? 20.886 0.330 11.250 1.00 48.06 92 GLU A N 1
ATOM 741 C CA . GLU A 1 92 ? 20.651 0.370 12.695 1.00 48.06 92 GLU A CA 1
ATOM 742 C C . GLU A 1 92 ? 19.560 -0.661 13.008 1.00 48.06 92 GLU A C 1
ATOM 744 O O . GLU A 1 92 ? 18.363 -0.377 13.071 1.00 48.06 92 GLU A O 1
ATOM 749 N N . GLU A 1 93 ? 20.004 -1.912 13.131 1.00 50.81 93 GLU A N 1
ATOM 750 C CA . GLU A 1 93 ? 19.321 -2.919 13.932 1.00 50.81 93 GLU A CA 1
ATOM 751 C C . GLU A 1 93 ? 19.372 -2.448 15.388 1.00 50.81 93 GLU A C 1
ATOM 753 O O . GLU A 1 93 ? 20.368 -2.612 16.087 1.00 50.81 93 GLU A O 1
ATOM 758 N N . GLY A 1 94 ? 18.299 -1.807 15.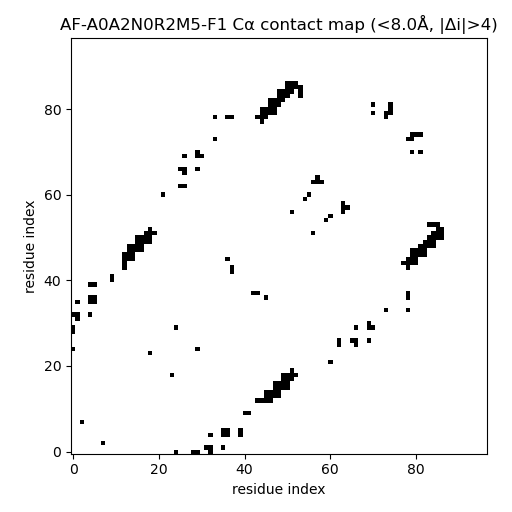838 1.00 38.25 94 GLY A N 1
ATOM 759 C CA . GLY A 1 94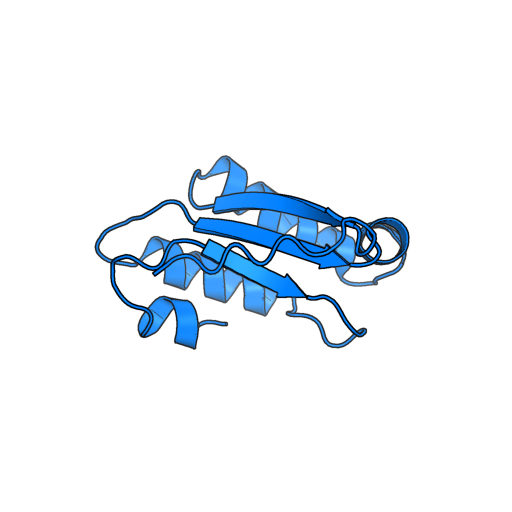 ? 18.019 -1.637 17.255 1.00 38.25 94 GLY A CA 1
ATOM 760 C C . GLY A 1 94 ? 17.241 -2.842 17.772 1.00 38.25 94 GLY A C 1
ATOM 761 O O . GLY A 1 94 ? 16.050 -2.720 18.041 1.00 38.25 94 GLY A O 1
ATOM 762 N N . GLU A 1 95 ? 17.891 -4.001 17.896 1.00 45.12 95 GLU A N 1
ATOM 763 C CA . GLU A 1 95 ? 17.473 -4.989 18.893 1.00 45.12 95 GLU A CA 1
ATOM 764 C C . GLU A 1 95 ? 17.732 -4.385 20.278 1.00 45.12 95 GLU A C 1
ATOM 766 O O . GLU A 1 95 ? 18.884 -4.250 20.683 1.00 45.12 95 GLU A O 1
ATOM 771 N N . GLN A 1 96 ? 16.682 -4.040 21.021 1.00 37.50 96 GLN A N 1
ATOM 772 C CA . GLN A 1 96 ? 16.725 -4.081 22.484 1.00 37.50 96 GLN A CA 1
ATOM 773 C C . GLN A 1 96 ? 15.411 -4.689 22.982 1.00 37.50 96 GLN A C 1
ATOM 775 O O . GLN A 1 96 ? 14.329 -4.184 22.679 1.00 37.50 96 GLN A O 1
ATOM 780 N N . PHE A 1 97 ? 15.564 -5.827 23.662 1.00 42.91 97 PHE A N 1
ATOM 781 C CA . PHE A 1 97 ? 14.539 -6.594 24.371 1.00 42.91 97 PHE A CA 1
ATOM 782 C C . PHE A 1 97 ? 13.924 -5.807 25.533 1.00 42.91 97 PHE A C 1
ATOM 784 O O . PHE A 1 97 ? 14.660 -5.008 26.157 1.00 42.91 97 PHE A O 1
#

Foldseek 3Di:
DLCCLVPPDPPDAEDEAECPDLPDQALVNLLVNLVSQCPDPVQDEHAYEYEEDPVCQCPPHPRNVSNVVSVVVCVVVRSYDYYYYYNPPDDDPPDDD

Secondary structure (DSSP, 8-state):
-HHHHHHS-TT--EEEEE--SS-PPPHHHHHHHHHHHHT-SS---EEEEEEE-HHHHHHS-TTHHHHHHHHHHHHHTTSEEEEEEETTS--------